Protein AF-A0A803N9C0-F1 (afdb_monomer_lite)

Radius of gyration: 42.55 Å; chains: 1; bounding box: 116×43×82 Å

Sequence (121 aa):
MSHSSYQSARPFPSKCYCGIPPKIETSWTSPNPGRRFVACKFYDAMSEKKLMRAEIGNLKQEVCLLQDQKARLVAQNEKLSKKLRCTSMDGCSPSKTGCSAVIFYAATAMLILVLAKLLVA

Structure (mmCIF, N/CA/C/O backbone):
data_AF-A0A803N9C0-F1
#
_entry.id   AF-A0A803N9C0-F1
#
loop_
_atom_site.group_PDB
_atom_site.id
_atom_site.type_symbol
_atom_site.label_atom_id
_atom_site.label_alt_id
_atom_site.label_comp_id
_atom_site.label_asym_id
_atom_site.label_entity_id
_atom_site.label_seq_id
_atom_site.pdbx_PDB_ins_code
_atom_site.Cartn_x
_atom_site.Cartn_y
_atom_site.Cartn_z
_atom_site.occupancy
_atom_site.B_iso_or_equiv
_atom_site.auth_seq_id
_atom_site.auth_comp_id
_atom_site.auth_asym_id
_atom_site.auth_atom_id
_atom_site.pdbx_PDB_model_num
ATOM 1 N N . MET A 1 1 ? 49.616 -8.079 -5.110 1.00 39.12 1 MET A N 1
ATOM 2 C CA . MET A 1 1 ? 48.848 -8.663 -6.231 1.00 39.12 1 MET A CA 1
ATOM 3 C C . MET A 1 1 ? 47.444 -8.086 -6.171 1.00 39.12 1 MET A C 1
ATOM 5 O O . MET A 1 1 ? 46.705 -8.387 -5.245 1.00 39.12 1 MET A O 1
ATOM 9 N N . SER A 1 2 ? 47.130 -7.155 -7.068 1.00 50.09 2 SER A N 1
ATOM 10 C CA . SER A 1 2 ? 45.864 -6.420 -7.074 1.00 50.09 2 SER A CA 1
ATOM 11 C C . SER A 1 2 ? 44.774 -7.307 -7.675 1.00 50.09 2 SER A C 1
ATOM 13 O O . SER A 1 2 ? 44.785 -7.564 -8.877 1.00 50.09 2 SER A O 1
ATOM 15 N N . HIS A 1 3 ? 43.858 -7.816 -6.851 1.00 47.31 3 HIS A N 1
ATOM 16 C CA . HIS A 1 3 ? 42.692 -8.553 -7.336 1.00 47.31 3 HIS A CA 1
ATOM 17 C C . HIS A 1 3 ? 41.782 -7.591 -8.109 1.00 47.31 3 HIS A C 1
ATOM 19 O O . HIS A 1 3 ? 41.046 -6.799 -7.526 1.00 47.31 3 HIS A O 1
ATOM 25 N N . SER A 1 4 ? 41.875 -7.633 -9.438 1.00 50.31 4 SER A N 1
ATOM 26 C CA . SER A 1 4 ? 40.965 -6.928 -10.334 1.00 50.31 4 SER A CA 1
ATOM 27 C C . SER A 1 4 ? 39.553 -7.489 -10.150 1.00 50.31 4 SER A C 1
ATOM 29 O O . SER A 1 4 ? 39.284 -8.647 -10.462 1.00 50.31 4 SER A O 1
ATOM 31 N N . SER A 1 5 ? 38.638 -6.664 -9.648 1.00 54.69 5 SER A N 1
ATOM 32 C CA . SER A 1 5 ? 37.219 -6.979 -9.422 1.00 54.69 5 SER A CA 1
ATOM 33 C C . SER A 1 5 ? 36.394 -7.097 -10.718 1.00 54.69 5 SER A C 1
ATOM 35 O O . SER A 1 5 ? 35.169 -7.202 -10.676 1.00 54.69 5 SER A O 1
ATOM 37 N N . TYR A 1 6 ? 37.047 -7.132 -11.883 1.00 53.75 6 TYR A N 1
ATOM 38 C CA . TYR A 1 6 ? 36.424 -7.196 -13.210 1.00 53.75 6 TYR A CA 1
ATOM 39 C C . TYR A 1 6 ? 35.845 -8.571 -13.599 1.00 53.75 6 TYR A C 1
ATOM 41 O O . TYR A 1 6 ? 35.424 -8.762 -14.736 1.00 53.75 6 TYR A O 1
ATOM 49 N N . GLN A 1 7 ? 35.766 -9.535 -12.678 1.00 48.78 7 GLN A N 1
ATOM 50 C CA . GLN A 1 7 ? 35.245 -10.883 -12.955 1.00 48.78 7 GLN A CA 1
ATOM 51 C C . GLN A 1 7 ? 33.713 -10.980 -13.133 1.00 48.78 7 GLN A C 1
ATOM 53 O O . GLN A 1 7 ? 33.197 -12.078 -13.318 1.00 48.78 7 GLN A O 1
ATOM 58 N N . SER A 1 8 ? 32.958 -9.874 -13.111 1.00 55.50 8 SER A N 1
ATOM 59 C CA . SER A 1 8 ? 31.481 -9.930 -13.091 1.00 55.50 8 SER A CA 1
ATOM 60 C C . SER A 1 8 ? 30.777 -9.617 -14.423 1.00 55.50 8 SER A C 1
ATOM 62 O O . SER A 1 8 ? 29.548 -9.589 -14.485 1.00 55.50 8 SER A O 1
ATOM 64 N N . ALA A 1 9 ? 31.508 -9.409 -15.522 1.00 62.50 9 ALA A N 1
ATOM 65 C CA . ALA A 1 9 ? 30.889 -9.206 -16.834 1.00 62.50 9 ALA A CA 1
ATOM 66 C C . ALA A 1 9 ? 30.536 -10.555 -17.486 1.00 62.50 9 ALA A C 1
ATOM 68 O O . ALA A 1 9 ? 31.190 -10.996 -18.429 1.00 62.50 9 ALA A O 1
ATOM 69 N N . ARG A 1 10 ? 29.498 -11.237 -16.978 1.00 69.50 10 ARG A N 1
ATOM 70 C CA . ARG A 1 10 ? 28.898 -12.348 -17.733 1.00 69.50 10 ARG A CA 1
ATOM 71 C C . ARG A 1 10 ? 28.405 -11.807 -19.085 1.00 69.50 10 ARG A C 1
ATOM 73 O O . ARG A 1 10 ? 27.828 -10.716 -19.106 1.00 69.50 10 ARG A O 1
ATOM 80 N N . PRO A 1 11 ? 28.603 -12.537 -20.196 1.00 74.75 11 PRO A N 1
ATOM 81 C CA . PRO A 1 11 ? 28.058 -12.130 -21.482 1.00 74.75 11 PRO A CA 1
ATOM 82 C C . PRO A 1 11 ? 26.541 -11.973 -21.372 1.00 74.75 11 PRO A C 1
ATOM 84 O O . PRO A 1 11 ? 25.862 -12.777 -20.725 1.00 74.75 11 PRO A O 1
ATOM 87 N N . PHE A 1 12 ? 26.012 -10.909 -21.973 1.00 78.62 12 PHE A N 1
ATOM 88 C CA . PHE A 1 12 ? 24.578 -10.657 -21.946 1.00 78.62 12 PHE A CA 1
ATOM 89 C C . PHE A 1 12 ? 23.834 -11.769 -22.695 1.00 78.62 12 PHE A C 1
ATOM 91 O O . PHE A 1 12 ? 24.279 -12.181 -23.771 1.00 78.62 12 PHE A O 1
ATOM 98 N N . PRO A 1 13 ? 22.702 -12.258 -22.161 1.00 84.88 13 PRO A N 1
ATOM 99 C CA . PRO A 1 13 ? 21.902 -13.246 -22.865 1.00 84.88 13 PRO A CA 1
ATOM 100 C C . PRO A 1 13 ? 21.380 -12.648 -24.176 1.00 84.88 13 PRO A C 1
ATOM 102 O O . PRO A 1 13 ? 20.912 -11.510 -24.210 1.00 84.88 13 PRO A O 1
ATOM 105 N N . SER A 1 14 ? 21.433 -13.423 -25.260 1.00 88.69 14 SER A N 1
ATOM 106 C CA . SER A 1 14 ? 20.967 -12.985 -26.584 1.00 88.69 14 SER A CA 1
ATOM 107 C C . SER A 1 14 ? 19.444 -12.827 -26.660 1.00 88.69 14 SER A C 1
ATOM 109 O O . SER A 1 14 ? 18.937 -12.113 -27.526 1.00 88.69 14 SER A O 1
ATOM 111 N N . LYS A 1 15 ? 18.708 -13.477 -25.750 1.00 92.50 15 LYS A N 1
ATOM 112 C CA . LYS A 1 15 ? 17.247 -13.436 -25.650 1.00 92.50 15 LYS A CA 1
ATOM 113 C C . LYS A 1 15 ? 16.808 -13.353 -24.192 1.00 92.50 15 LYS A C 1
ATOM 115 O O . LYS A 1 15 ? 17.401 -13.975 -23.315 1.00 92.50 15 LYS A O 1
ATOM 120 N N . CYS A 1 16 ? 15.744 -12.598 -23.949 1.00 90.81 16 CYS A N 1
ATOM 121 C CA . CYS A 1 16 ? 14.994 -12.642 -22.700 1.00 90.81 16 CYS A CA 1
ATOM 122 C C . CYS A 1 16 ? 14.101 -13.901 -22.657 1.00 90.81 16 CYS A C 1
ATOM 124 O O . CYS A 1 16 ? 13.846 -14.516 -23.692 1.00 90.81 16 CYS A O 1
ATOM 126 N N . TYR A 1 17 ? 13.558 -14.251 -21.486 1.00 89.38 17 TYR A N 1
ATOM 127 C CA . TYR A 1 17 ? 12.568 -15.329 -21.335 1.00 89.38 17 TYR A CA 1
ATOM 128 C C . TYR A 1 17 ? 11.299 -15.120 -22.178 1.00 89.38 17 TYR A C 1
ATOM 130 O O . TYR A 1 17 ? 10.628 -16.085 -22.520 1.00 89.38 17 TYR A O 1
ATOM 138 N N . CYS A 1 18 ? 10.998 -13.880 -22.578 1.00 90.69 18 CYS A N 1
ATOM 139 C CA . CYS A 1 18 ? 9.918 -13.576 -23.521 1.00 90.69 18 CYS A CA 1
ATOM 140 C C . CYS A 1 18 ? 10.272 -13.858 -24.999 1.00 90.69 18 CYS A C 1
ATOM 142 O O . CYS A 1 18 ? 9.470 -13.575 -25.882 1.00 90.69 18 CYS A O 1
ATOM 144 N N . GLY A 1 19 ? 11.480 -14.355 -25.294 1.00 93.25 19 GLY A N 1
ATOM 145 C CA . GLY A 1 19 ? 11.949 -14.692 -26.644 1.00 93.25 19 GLY A CA 1
ATOM 146 C C . GLY A 1 19 ? 12.530 -13.526 -27.455 1.00 93.25 19 GLY A C 1
ATOM 147 O O . GLY A 1 19 ? 13.128 -13.759 -28.507 1.00 93.25 19 GLY A O 1
ATOM 148 N N . ILE A 1 20 ? 12.413 -12.287 -26.969 1.00 92.94 20 ILE A N 1
ATOM 149 C CA . ILE A 1 20 ? 12.877 -11.067 -27.651 1.00 92.94 20 ILE A CA 1
ATOM 150 C C . ILE A 1 20 ? 14.264 -10.653 -27.127 1.00 92.94 20 ILE A C 1
ATOM 152 O O . ILE A 1 20 ? 14.534 -10.833 -25.932 1.00 92.94 20 ILE A O 1
ATOM 156 N N . PRO A 1 21 ? 15.153 -10.088 -27.973 1.00 92.62 21 PRO A N 1
ATOM 157 C CA . PRO A 1 21 ? 16.410 -9.511 -27.514 1.00 92.62 21 PRO A CA 1
ATOM 158 C C . PRO A 1 21 ? 16.184 -8.480 -26.402 1.00 92.62 21 PRO A C 1
ATOM 160 O O . PRO A 1 21 ? 15.270 -7.650 -26.504 1.00 92.62 21 PRO A O 1
ATOM 163 N N . PRO A 1 22 ? 16.978 -8.529 -25.325 1.00 92.31 22 PRO A N 1
ATOM 164 C CA . PRO A 1 22 ? 16.796 -7.610 -24.220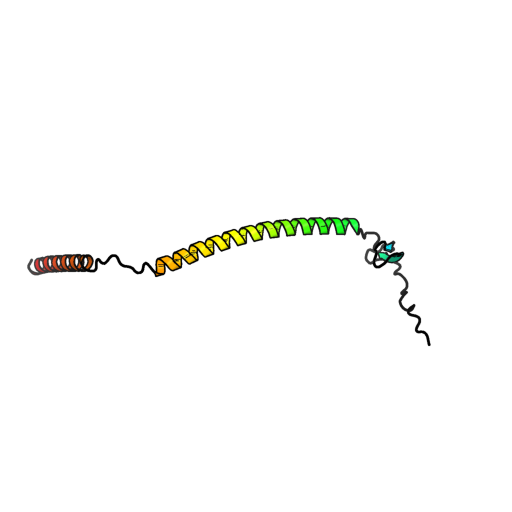 1.00 92.31 22 PRO A CA 1
ATOM 165 C C . PRO A 1 22 ? 17.211 -6.183 -24.598 1.00 92.31 22 PRO A C 1
ATOM 167 O O . PRO A 1 22 ? 18.036 -5.962 -25.486 1.00 92.31 22 PRO A O 1
ATOM 170 N N . LYS A 1 23 ? 16.661 -5.205 -23.877 1.00 90.50 23 LYS A N 1
ATOM 171 C CA . LYS A 1 23 ? 17.064 -3.800 -23.965 1.00 90.50 23 LYS A CA 1
ATOM 172 C C . LYS A 1 23 ? 18.113 -3.518 -22.893 1.00 90.50 23 LYS A C 1
ATOM 174 O O . LYS A 1 23 ? 18.004 -4.007 -21.771 1.00 90.50 23 LYS A O 1
ATOM 179 N N . ILE A 1 24 ? 19.125 -2.724 -23.231 1.00 88.62 24 ILE A N 1
ATOM 180 C CA . ILE A 1 24 ? 20.071 -2.208 -22.241 1.00 88.62 24 ILE A CA 1
ATOM 181 C C . ILE A 1 24 ? 19.565 -0.847 -21.780 1.00 88.62 24 ILE A C 1
ATOM 183 O O . ILE A 1 24 ? 19.427 0.064 -22.592 1.00 88.62 24 ILE A O 1
ATOM 187 N N . GLU A 1 25 ? 19.306 -0.726 -20.486 1.00 87.25 25 GLU A N 1
ATOM 188 C CA . GLU A 1 25 ? 18.868 0.508 -19.842 1.00 87.25 25 GLU A CA 1
ATOM 189 C C . GLU A 1 25 ? 19.988 1.079 -18.977 1.00 87.25 25 GLU A C 1
ATOM 191 O O . GLU A 1 25 ? 20.837 0.345 -18.461 1.00 87.25 25 GLU A O 1
ATOM 196 N N . THR A 1 26 ? 19.980 2.398 -18.808 1.00 88.81 26 THR A N 1
ATOM 197 C CA . THR A 1 26 ? 20.945 3.119 -17.974 1.00 88.81 26 THR A CA 1
ATOM 198 C C . THR A 1 26 ? 20.232 3.674 -16.749 1.00 88.81 26 THR A C 1
ATOM 200 O O . THR A 1 26 ? 19.196 4.326 -16.859 1.00 88.81 26 THR A O 1
ATOM 203 N N . SER A 1 27 ? 20.783 3.416 -15.566 1.00 85.56 27 SER A N 1
ATOM 204 C CA . SER A 1 27 ? 20.254 3.939 -14.311 1.00 85.56 27 SER A CA 1
ATOM 205 C C . SER A 1 27 ? 20.551 5.431 -14.171 1.00 85.56 27 SER A C 1
ATOM 207 O O . SER A 1 27 ? 21.699 5.868 -14.263 1.00 85.56 27 SER A O 1
ATOM 209 N N . TRP A 1 28 ? 19.500 6.189 -13.862 1.00 84.31 28 TRP A N 1
ATOM 210 C CA . TRP A 1 28 ? 19.550 7.614 -13.518 1.00 84.31 28 TRP A CA 1
ATOM 211 C C . TRP A 1 28 ? 19.385 7.856 -12.009 1.00 84.31 28 TRP A C 1
ATOM 213 O O . TRP A 1 28 ? 19.068 8.961 -11.577 1.00 84.31 28 TRP A O 1
ATOM 223 N N . THR A 1 29 ? 19.534 6.811 -11.189 1.00 84.62 29 THR A N 1
ATOM 224 C CA . THR A 1 29 ? 19.349 6.913 -9.735 1.00 84.62 29 THR A CA 1
ATOM 225 C C . THR A 1 29 ? 20.590 7.494 -9.056 1.00 84.62 29 THR A C 1
ATOM 227 O O . THR A 1 29 ? 21.711 7.175 -9.443 1.00 84.62 29 THR A O 1
ATOM 230 N N . SER A 1 30 ? 20.390 8.303 -8.008 1.00 90.19 30 SER A N 1
ATOM 231 C CA . SER A 1 30 ? 21.484 8.908 -7.225 1.00 90.19 30 SER A CA 1
ATOM 232 C C . SER A 1 30 ? 22.498 7.881 -6.676 1.00 90.19 30 SER A C 1
ATOM 234 O O . SER A 1 30 ? 23.696 8.117 -6.811 1.00 90.19 30 SER A O 1
ATOM 236 N N . PRO A 1 31 ? 22.083 6.702 -6.159 1.00 92.00 31 PRO A N 1
ATOM 237 C CA . PRO A 1 31 ? 23.034 5.695 -5.680 1.00 92.00 31 PRO A CA 1
ATOM 238 C C . PRO A 1 31 ? 23.789 4.948 -6.790 1.00 92.00 31 PRO A C 1
ATOM 240 O O . PRO A 1 31 ? 24.822 4.346 -6.519 1.00 92.00 31 PRO A O 1
ATOM 243 N N . ASN A 1 32 ? 23.265 4.918 -8.022 1.00 85.75 32 ASN A N 1
ATOM 244 C CA . ASN A 1 32 ? 23.837 4.142 -9.128 1.00 85.75 32 ASN A CA 1
ATOM 245 C C . ASN A 1 32 ? 23.744 4.898 -10.467 1.00 85.75 32 ASN A C 1
ATOM 247 O O . ASN A 1 32 ? 23.071 4.418 -11.388 1.00 85.75 32 ASN A O 1
ATOM 251 N N . PRO A 1 33 ? 24.386 6.065 -10.614 1.00 91.62 33 PRO A N 1
ATOM 252 C CA . PRO A 1 33 ? 24.329 6.830 -11.853 1.00 91.62 33 PRO A CA 1
ATOM 253 C C . PRO A 1 33 ? 25.116 6.119 -12.962 1.00 91.62 33 PRO A C 1
ATOM 255 O O . PRO A 1 33 ? 26.190 5.569 -12.726 1.00 91.62 33 PRO A O 1
ATOM 258 N N . GLY A 1 34 ? 24.581 6.091 -14.184 1.00 89.19 34 GLY A N 1
ATOM 259 C CA . GLY A 1 34 ? 25.285 5.581 -15.368 1.00 89.19 34 GLY A CA 1
ATOM 260 C C . GLY A 1 34 ? 25.450 4.056 -15.440 1.00 89.19 34 GLY A C 1
ATOM 261 O O . GLY A 1 34 ? 25.930 3.538 -16.450 1.00 89.19 34 GLY A O 1
ATOM 262 N N . ARG A 1 35 ? 25.030 3.305 -14.411 1.00 89.12 35 ARG A N 1
ATOM 263 C CA . ARG A 1 35 ? 25.085 1.836 -14.422 1.00 89.12 35 ARG A CA 1
ATOM 264 C C . ARG A 1 35 ? 24.138 1.289 -15.488 1.00 89.12 35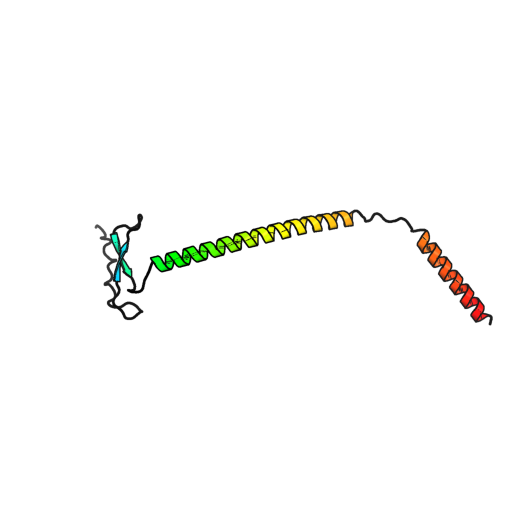 ARG A C 1
ATOM 266 O O . ARG A 1 35 ? 22.955 1.623 -15.497 1.00 89.12 35 ARG A O 1
ATOM 273 N N . ARG A 1 36 ? 24.651 0.408 -16.347 1.00 88.06 36 ARG A N 1
ATOM 274 C CA . ARG A 1 36 ? 23.872 -0.268 -17.389 1.00 88.06 36 ARG A CA 1
ATOM 275 C C . ARG A 1 36 ? 23.342 -1.601 -16.877 1.00 88.06 36 ARG A C 1
ATOM 277 O O . ARG A 1 36 ? 24.074 -2.342 -16.224 1.00 88.06 36 ARG A O 1
ATOM 284 N N . PHE A 1 37 ? 22.091 -1.909 -17.184 1.00 87.31 37 PHE A N 1
ATOM 285 C CA . PHE A 1 37 ? 21.462 -3.180 -16.841 1.00 87.31 37 PHE A CA 1
ATOM 286 C C . PHE A 1 37 ? 20.661 -3.722 -18.022 1.00 87.31 37 PHE A C 1
ATOM 288 O O . PHE A 1 37 ? 20.190 -2.979 -18.881 1.00 87.31 37 PHE A O 1
ATOM 295 N N . VAL A 1 38 ? 20.548 -5.045 -18.074 1.00 88.50 38 VAL A N 1
ATOM 296 C CA . VAL A 1 38 ? 19.755 -5.753 -19.078 1.00 88.50 38 VAL A CA 1
ATOM 297 C C . VAL A 1 38 ? 18.331 -5.856 -18.561 1.00 88.50 38 VAL A C 1
ATOM 299 O O . VAL A 1 38 ? 18.109 -6.396 -17.481 1.00 88.50 38 VAL A O 1
ATOM 302 N N . ALA A 1 39 ? 17.376 -5.359 -19.336 1.00 88.00 39 ALA A N 1
ATOM 303 C CA . ALA A 1 39 ? 15.957 -5.436 -19.033 1.00 88.00 39 ALA A CA 1
ATOM 304 C C . ALA A 1 39 ? 15.195 -6.109 -20.181 1.00 88.00 39 ALA A C 1
ATOM 306 O O . ALA A 1 39 ? 15.626 -6.123 -21.339 1.00 88.00 39 ALA A O 1
ATOM 307 N N . CYS A 1 40 ? 14.032 -6.676 -19.863 1.00 90.69 40 CYS A N 1
ATOM 308 C CA . CYS A 1 40 ? 13.087 -7.104 -20.888 1.00 90.69 40 CYS A CA 1
ATOM 309 C C . CYS A 1 40 ? 12.643 -5.886 -21.715 1.00 90.69 40 CYS A C 1
ATOM 311 O O . CYS A 1 40 ? 12.439 -4.811 -21.158 1.00 90.69 40 CYS A O 1
ATOM 313 N N . LYS A 1 41 ? 12.427 -6.046 -23.029 1.00 88.69 41 LYS A N 1
ATOM 314 C CA . LYS A 1 41 ? 11.892 -4.972 -23.891 1.00 88.69 41 LYS A CA 1
ATOM 315 C C . LYS A 1 41 ? 10.554 -4.413 -23.382 1.00 88.69 41 LYS A C 1
ATOM 317 O O . LYS A 1 41 ? 10.249 -3.252 -23.628 1.00 88.69 41 LYS A O 1
ATOM 322 N N . PHE A 1 42 ? 9.774 -5.246 -22.696 1.00 88.19 42 PHE A N 1
ATOM 323 C CA . PHE A 1 42 ? 8.465 -4.902 -22.142 1.00 88.19 42 PHE A CA 1
ATOM 324 C C . PHE A 1 42 ? 8.516 -4.387 -20.700 1.00 88.19 42 PHE A C 1
ATOM 326 O O . PHE A 1 42 ? 7.470 -4.130 -20.116 1.00 88.19 42 PHE A O 1
ATOM 333 N N . TYR A 1 43 ? 9.704 -4.274 -20.104 1.00 84.38 43 TYR A N 1
ATOM 334 C CA . TYR A 1 43 ? 9.834 -3.702 -18.772 1.00 84.38 43 TYR A CA 1
ATOM 335 C C . TYR A 1 43 ? 9.524 -2.202 -18.822 1.00 84.38 43 TYR A C 1
ATOM 337 O O . TYR A 1 43 ? 10.246 -1.441 -19.466 1.00 84.38 43 TYR A O 1
ATOM 345 N N . ASP A 1 44 ? 8.462 -1.784 -18.133 1.00 82.75 44 ASP A N 1
ATOM 346 C CA . ASP A 1 44 ? 8.085 -0.380 -17.978 1.00 82.75 44 ASP A CA 1
ATOM 347 C C . ASP A 1 44 ? 8.022 0.004 -16.494 1.00 82.75 44 ASP A C 1
ATOM 349 O O . ASP A 1 44 ? 6.998 -0.118 -15.814 1.00 82.75 44 ASP A O 1
ATOM 353 N N . ALA A 1 45 ? 9.144 0.537 -16.011 1.00 77.00 45 ALA A N 1
ATOM 354 C CA . ALA A 1 45 ? 9.304 0.990 -14.634 1.00 77.00 45 ALA A CA 1
ATOM 355 C C . ALA A 1 45 ? 8.310 2.100 -14.239 1.00 77.00 45 ALA A C 1
ATOM 357 O O . ALA A 1 45 ? 7.992 2.260 -13.057 1.00 77.00 45 ALA A O 1
ATOM 358 N N . MET A 1 46 ? 7.825 2.899 -15.198 1.00 77.06 46 MET A N 1
ATOM 359 C CA . MET A 1 46 ? 6.902 3.997 -14.907 1.00 77.06 46 MET A CA 1
ATOM 360 C C . MET A 1 46 ? 5.494 3.475 -14.643 1.00 77.06 46 MET A C 1
ATOM 362 O O . MET A 1 46 ? 4.845 3.929 -13.694 1.00 77.06 46 MET A O 1
ATOM 366 N N . SER A 1 47 ? 5.051 2.499 -15.434 1.00 81.00 47 SER A N 1
ATOM 367 C CA . SER A 1 47 ? 3.761 1.838 -15.233 1.00 81.00 47 SER A CA 1
ATOM 368 C C . SER A 1 47 ? 3.722 1.078 -13.908 1.00 81.00 47 SER A C 1
ATOM 370 O O . SER A 1 47 ? 2.783 1.264 -13.132 1.00 81.00 47 SER A O 1
ATOM 372 N N . GLU A 1 48 ? 4.779 0.330 -13.575 1.00 81.00 48 GLU A N 1
ATOM 373 C CA . GLU A 1 48 ? 4.890 -0.348 -12.275 1.00 81.00 48 GLU A CA 1
ATOM 374 C C . GLU A 1 48 ? 4.831 0.643 -11.105 1.00 81.00 48 GLU A C 1
ATOM 376 O O . GLU A 1 48 ? 4.051 0.470 -10.167 1.00 81.00 48 GLU A O 1
ATOM 381 N N . LYS A 1 49 ? 5.594 1.742 -11.171 1.00 85.31 49 LYS A N 1
ATOM 382 C CA . LYS A 1 49 ? 5.591 2.772 -10.122 1.00 85.31 49 LYS A CA 1
ATOM 383 C C . LYS A 1 49 ? 4.217 3.423 -9.953 1.00 85.31 49 LYS A C 1
ATOM 385 O O . LYS A 1 49 ? 3.837 3.756 -8.829 1.00 85.31 49 LYS A O 1
ATOM 390 N N . LYS A 1 50 ? 3.479 3.637 -11.047 1.00 88.25 50 LYS A N 1
ATOM 391 C CA . LYS A 1 50 ? 2.127 4.212 -11.013 1.00 88.25 50 LYS A CA 1
ATOM 392 C C . LYS A 1 50 ? 1.142 3.266 -10.326 1.00 88.25 50 LYS A C 1
ATOM 394 O O . LYS A 1 50 ? 0.407 3.717 -9.452 1.00 88.25 50 LYS A O 1
ATOM 399 N N . LEU A 1 51 ? 1.175 1.981 -10.674 1.00 89.50 51 LEU A N 1
ATOM 400 C CA . LEU A 1 51 ? 0.345 0.950 -10.046 1.00 89.50 51 LEU A CA 1
ATOM 401 C C . LEU A 1 51 ? 0.650 0.827 -8.551 1.00 89.50 51 LEU A C 1
ATOM 403 O O . LEU A 1 51 ? -0.261 0.914 -7.735 1.00 89.50 51 LEU A O 1
ATOM 407 N N . MET A 1 52 ? 1.932 0.754 -8.178 1.00 91.94 52 MET A N 1
ATOM 408 C CA . MET A 1 52 ? 2.336 0.706 -6.769 1.00 91.94 52 MET A CA 1
ATOM 409 C C . MET A 1 52 ? 1.859 1.934 -5.984 1.00 91.94 52 MET A C 1
ATOM 411 O O . MET A 1 52 ? 1.412 1.809 -4.848 1.00 91.94 52 MET A O 1
ATOM 415 N N . ARG A 1 53 ? 1.922 3.138 -6.570 1.00 93.19 53 ARG A N 1
ATOM 416 C CA . ARG A 1 53 ? 1.410 4.355 -5.915 1.00 93.19 53 ARG A CA 1
ATOM 417 C C . ARG A 1 53 ? -0.101 4.319 -5.712 1.00 93.19 53 ARG A C 1
ATOM 419 O O . ARG A 1 53 ? -0.556 4.774 -4.667 1.00 93.19 53 ARG A O 1
ATOM 426 N N . ALA A 1 54 ? -0.850 3.814 -6.691 1.00 95.00 54 ALA A N 1
ATOM 427 C CA . ALA A 1 54 ? -2.298 3.668 -6.581 1.00 95.00 54 ALA A CA 1
ATOM 428 C C . ALA A 1 54 ? -2.664 2.686 -5.459 1.00 95.00 54 ALA A C 1
ATOM 430 O O . ALA A 1 54 ? -3.464 3.026 -4.592 1.00 95.00 54 ALA A O 1
ATOM 431 N N . GLU A 1 55 ? -1.992 1.536 -5.408 1.00 96.06 55 GLU A N 1
ATOM 432 C CA . GLU A 1 55 ? -2.213 0.523 -4.374 1.00 96.06 55 GLU A CA 1
ATOM 433 C C . GLU A 1 55 ? -1.891 1.047 -2.968 1.00 96.06 55 GLU A C 1
ATOM 435 O O . GLU A 1 55 ? -2.684 0.897 -2.042 1.00 96.06 55 GLU A O 1
ATOM 440 N N . ILE A 1 56 ? -0.774 1.768 -2.808 1.00 97.62 56 ILE A N 1
ATOM 441 C CA . ILE A 1 56 ? -0.436 2.435 -1.539 1.00 97.62 56 ILE A CA 1
ATOM 442 C C . ILE A 1 56 ? -1.517 3.450 -1.140 1.00 97.62 56 ILE A C 1
ATOM 444 O O . ILE A 1 56 ? -1.790 3.619 0.048 1.00 97.62 56 ILE A O 1
ATOM 448 N N . GLY A 1 57 ? -2.119 4.146 -2.108 1.00 97.44 57 GLY A N 1
ATOM 449 C CA . GLY A 1 57 ? -3.242 5.051 -1.868 1.00 97.44 57 GLY A CA 1
ATOM 450 C C . GLY A 1 57 ? -4.468 4.317 -1.322 1.00 97.44 57 GLY A C 1
ATOM 451 O O . GLY A 1 57 ? -4.985 4.702 -0.273 1.00 97.44 57 GLY A O 1
ATOM 452 N N . ASN A 1 58 ? -4.871 3.229 -1.983 1.00 97.50 58 ASN A N 1
ATOM 453 C CA . ASN A 1 58 ? -6.012 2.404 -1.579 1.00 97.50 58 ASN A CA 1
ATOM 454 C C . ASN A 1 58 ? -5.817 1.823 -0.174 1.00 97.50 58 ASN A C 1
ATOM 456 O O . ASN A 1 58 ? -6.668 1.999 0.697 1.00 97.50 58 ASN A O 1
ATOM 460 N N . LEU A 1 59 ? -4.655 1.217 0.083 1.00 98.00 59 LEU A N 1
ATOM 461 C CA . LEU A 1 59 ? -4.337 0.626 1.384 1.00 98.00 59 LEU A CA 1
ATOM 462 C C . LEU A 1 59 ? -4.325 1.673 2.506 1.00 98.00 59 LEU A C 1
ATOM 464 O O . LEU A 1 59 ? -4.810 1.414 3.605 1.00 98.00 59 LEU A O 1
ATOM 468 N N . LYS A 1 60 ? -3.813 2.884 2.250 1.00 97.81 60 LYS A N 1
ATOM 469 C CA . LYS A 1 60 ? -3.866 3.981 3.233 1.00 97.81 60 LYS A CA 1
ATOM 470 C C . LYS A 1 60 ? -5.298 4.392 3.562 1.00 97.81 60 LYS A C 1
ATOM 472 O O . LYS A 1 60 ? -5.591 4.667 4.725 1.00 97.81 60 LYS A O 1
ATOM 477 N N . GLN A 1 61 ? -6.173 4.437 2.560 1.00 98.19 61 GLN A N 1
ATOM 478 C CA . GLN A 1 61 ? -7.586 4.739 2.766 1.00 98.19 61 GLN A CA 1
ATOM 479 C C . GLN A 1 61 ? -8.263 3.650 3.606 1.00 98.19 61 GLN A C 1
ATOM 481 O O . GLN A 1 61 ? -8.963 3.968 4.566 1.00 98.19 61 GLN A O 1
ATOM 486 N N . GLU A 1 62 ? -8.010 2.379 3.303 1.00 98.25 62 GLU A N 1
ATOM 487 C CA . GLU A 1 62 ? -8.556 1.256 4.067 1.00 98.25 62 GLU A CA 1
ATOM 488 C C . GLU A 1 62 ? -8.087 1.270 5.529 1.00 98.25 62 GLU A C 1
ATOM 490 O O . GLU A 1 62 ? -8.903 1.147 6.443 1.00 98.25 62 GLU A O 1
ATOM 495 N N . VAL A 1 63 ? -6.796 1.520 5.774 1.00 98.44 63 VAL A N 1
ATOM 496 C CA . VAL A 1 63 ? -6.251 1.656 7.135 1.00 98.44 63 VAL A CA 1
ATOM 497 C C . VAL A 1 63 ? -6.950 2.773 7.907 1.00 98.44 63 VAL A C 1
ATOM 499 O O . VAL A 1 63 ? -7.273 2.581 9.078 1.00 98.44 63 VAL A O 1
ATOM 502 N N . CYS A 1 64 ? -7.224 3.912 7.267 1.00 98.06 64 CYS A N 1
ATOM 503 C CA . CYS A 1 64 ? -7.949 5.014 7.898 1.00 98.06 64 CYS A CA 1
ATOM 504 C C . CYS A 1 64 ? -9.362 4.579 8.329 1.00 98.06 64 CYS A C 1
ATOM 506 O O . CYS A 1 64 ? -9.743 4.748 9.487 1.00 98.06 64 CYS A O 1
ATOM 508 N N . LEU A 1 65 ? -10.102 3.910 7.440 1.00 98.06 65 LEU A N 1
ATOM 509 C CA . LEU A 1 65 ? -11.449 3.413 7.737 1.00 98.06 65 LEU A CA 1
ATOM 510 C C . LEU A 1 65 ? -11.460 2.365 8.859 1.00 98.06 65 LEU A C 1
ATOM 512 O O . LEU A 1 65 ? -12.320 2.405 9.745 1.00 98.06 65 LEU A O 1
ATOM 516 N N . LEU A 1 66 ? -10.505 1.434 8.846 1.00 98.31 66 LEU A N 1
ATOM 517 C CA . LEU A 1 66 ? -10.384 0.397 9.871 1.00 98.31 66 LEU A CA 1
ATOM 518 C C . LEU A 1 66 ? -9.993 0.980 11.234 1.00 98.31 66 LEU A C 1
ATOM 520 O O . LEU A 1 66 ? -10.504 0.537 12.265 1.00 98.31 66 LEU A O 1
ATOM 524 N N . GLN A 1 67 ? -9.127 1.995 11.262 1.00 98.12 67 GLN A N 1
ATOM 525 C CA . GLN A 1 67 ? -8.776 2.705 12.493 1.00 98.12 67 GLN A CA 1
ATOM 526 C C . GLN A 1 67 ? -9.992 3.407 13.106 1.00 98.12 67 GLN A C 1
ATOM 528 O O . GLN A 1 67 ? -10.223 3.279 14.311 1.00 98.12 67 GLN A O 1
ATOM 533 N N . ASP A 1 68 ? -10.824 4.047 12.286 1.00 98.12 68 ASP A N 1
ATOM 534 C CA . ASP A 1 68 ? -12.068 4.670 12.742 1.00 98.12 68 ASP A CA 1
ATOM 535 C C . ASP A 1 68 ? -13.056 3.644 13.309 1.00 98.12 68 ASP A C 1
ATOM 537 O O . ASP A 1 68 ? -13.683 3.861 14.350 1.00 98.12 68 ASP A O 1
ATOM 541 N N . GLN A 1 69 ? -13.204 2.495 12.642 1.00 98.25 69 GLN A N 1
ATOM 542 C CA . GLN A 1 69 ? -14.042 1.404 13.142 1.00 98.25 69 GLN A CA 1
ATOM 543 C C . GLN A 1 69 ? -13.524 0.863 14.477 1.00 98.25 69 GLN A C 1
ATOM 545 O O . GLN A 1 69 ? -14.310 0.681 15.411 1.00 98.25 69 GLN A O 1
ATOM 550 N N . LYS A 1 70 ? -12.207 0.672 14.602 1.00 98.44 70 LYS A N 1
ATOM 551 C CA . LYS A 1 70 ? -11.569 0.254 15.852 1.00 98.44 70 LYS A CA 1
ATOM 552 C C . LYS A 1 70 ? -11.850 1.251 16.975 1.00 98.44 70 LYS A C 1
ATOM 554 O O . LYS A 1 70 ? -12.235 0.826 18.060 1.00 98.44 70 LYS A O 1
ATOM 559 N N . ALA A 1 71 ? -11.720 2.553 16.722 1.00 98.19 71 ALA A N 1
ATOM 560 C CA . ALA A 1 71 ? -12.008 3.588 17.715 1.00 98.19 71 ALA A CA 1
ATOM 561 C C . ALA A 1 71 ? -13.468 3.532 18.202 1.00 98.19 71 ALA A C 1
ATOM 563 O O . ALA A 1 71 ? -13.726 3.577 19.407 1.00 98.19 71 ALA A O 1
ATOM 564 N N . ARG A 1 72 ? -14.427 3.343 17.283 1.00 97.75 72 ARG A N 1
ATOM 565 C CA . ARG A 1 72 ? -15.852 3.180 17.627 1.00 97.75 72 ARG A CA 1
ATOM 566 C C . ARG A 1 72 ? -16.103 1.951 18.501 1.00 97.75 72 ARG A C 1
ATOM 568 O O . ARG A 1 72 ? -16.804 2.054 19.508 1.00 97.75 72 ARG A O 1
ATOM 575 N N . LEU A 1 73 ? -15.524 0.806 18.144 1.00 97.94 73 LEU A N 1
ATOM 576 C CA . LEU A 1 73 ? -15.675 -0.432 18.914 1.00 97.94 73 LEU A CA 1
ATOM 577 C C . LEU A 1 73 ? -15.022 -0.335 20.297 1.00 97.94 73 LEU A C 1
ATOM 579 O O . LEU A 1 73 ? -15.601 -0.795 21.277 1.00 97.94 73 LEU A O 1
ATOM 583 N N . VAL A 1 74 ? -13.860 0.315 20.407 1.00 98.19 74 VAL A N 1
ATOM 584 C CA . VAL A 1 74 ? -13.206 0.572 21.700 1.00 98.19 74 VAL A CA 1
ATOM 585 C C . VAL A 1 74 ? -14.108 1.418 22.601 1.00 98.19 74 VAL A C 1
ATOM 587 O O . VAL A 1 74 ? -14.348 1.035 23.745 1.00 98.19 74 VAL A O 1
ATOM 590 N N . ALA A 1 75 ? -14.703 2.493 22.080 1.00 97.25 75 ALA A N 1
ATOM 591 C CA . ALA A 1 75 ? -15.634 3.321 22.847 1.00 97.25 75 ALA A CA 1
ATOM 592 C C . ALA A 1 75 ? -16.879 2.538 23.316 1.00 97.25 75 ALA A C 1
ATOM 594 O O . ALA A 1 75 ? -17.350 2.711 24.445 1.00 97.25 75 ALA A O 1
ATOM 595 N N . GLN A 1 76 ? -17.411 1.643 22.475 1.00 97.12 76 GLN A N 1
ATOM 596 C CA . GLN A 1 76 ? -18.517 0.760 22.861 1.00 97.12 76 GLN A CA 1
ATOM 597 C C . GLN A 1 76 ? -18.105 -0.234 23.951 1.00 97.12 76 GLN A C 1
ATOM 599 O O . GLN A 1 76 ? -18.842 -0.401 24.926 1.00 97.12 76 GLN A O 1
ATOM 604 N N . ASN A 1 77 ? -16.923 -0.838 23.832 1.00 95.50 77 ASN A N 1
ATOM 605 C CA . ASN A 1 77 ? -16.382 -1.756 24.832 1.00 95.50 77 ASN A CA 1
ATOM 606 C C . ASN A 1 77 ? -16.170 -1.072 26.181 1.00 95.50 77 ASN A C 1
ATOM 608 O O . ASN A 1 77 ? -16.537 -1.630 27.213 1.00 95.50 77 ASN A O 1
ATOM 612 N N . GLU A 1 78 ? -15.656 0.156 26.203 1.00 97.19 78 GLU A N 1
ATOM 613 C CA . GLU A 1 78 ? -15.539 0.927 27.441 1.00 97.19 78 GLU A CA 1
ATOM 614 C C . GLU A 1 78 ? -16.906 1.211 28.072 1.00 97.19 78 GLU A C 1
ATOM 616 O O . GLU A 1 78 ? -17.071 1.073 29.287 1.00 97.19 78 GLU A O 1
ATOM 621 N N . LYS A 1 79 ? -17.911 1.568 27.262 1.00 95.88 79 LYS A N 1
ATOM 622 C CA . LYS A 1 79 ? -19.278 1.822 27.739 1.00 95.88 79 LYS A CA 1
ATOM 623 C C . LYS A 1 79 ? -19.918 0.561 28.322 1.00 95.88 79 LYS A C 1
ATOM 625 O O . LYS A 1 79 ? -20.535 0.631 29.383 1.00 95.88 79 LYS A O 1
ATOM 630 N N . LEU A 1 80 ? -19.765 -0.581 27.653 1.00 94.94 80 LEU A N 1
ATOM 631 C CA . LEU A 1 80 ? -20.262 -1.875 28.129 1.00 94.94 80 LEU A CA 1
ATOM 632 C C . LEU A 1 80 ? -19.518 -2.334 29.387 1.00 94.94 80 LEU A C 1
ATOM 634 O O . LEU A 1 80 ? -20.156 -2.732 30.357 1.00 94.94 80 LEU A O 1
ATOM 638 N N . SER A 1 81 ? -18.194 -2.189 29.425 1.00 93.00 81 SER A N 1
ATOM 639 C CA . SER A 1 81 ? -17.380 -2.493 30.607 1.00 93.00 81 SER A CA 1
ATOM 640 C C . SER A 1 81 ? -17.774 -1.639 31.819 1.00 93.00 81 SER A C 1
ATOM 642 O O . SER A 1 81 ? -17.829 -2.138 32.943 1.00 93.00 81 SER A O 1
ATOM 644 N N . LYS A 1 82 ? -18.084 -0.350 31.620 1.00 93.06 82 LYS A N 1
ATOM 645 C CA . LYS A 1 82 ? -18.615 0.516 32.687 1.00 93.06 82 LYS A CA 1
ATOM 646 C C . LYS A 1 82 ? -19.991 0.048 33.162 1.00 93.06 82 LYS A C 1
ATOM 648 O O . LYS A 1 82 ? -20.192 -0.063 34.364 1.00 93.06 82 LYS A O 1
ATOM 653 N N . LYS A 1 83 ? -20.905 -0.287 32.240 1.00 92.00 83 LYS A N 1
ATOM 654 C CA . LYS A 1 83 ? -22.229 -0.834 32.588 1.00 92.00 83 LYS A CA 1
ATOM 655 C C . LYS A 1 83 ? -22.121 -2.103 33.431 1.00 92.00 83 LYS A C 1
ATOM 657 O O . LYS A 1 83 ? -22.776 -2.171 34.460 1.00 92.00 83 LYS A O 1
ATOM 662 N N . LEU A 1 84 ? -21.261 -3.046 33.036 1.00 87.31 84 LEU A N 1
ATOM 663 C CA . LEU A 1 84 ? -21.021 -4.283 33.788 1.00 87.31 84 LEU A CA 1
ATOM 664 C C . LEU A 1 84 ? -20.507 -4.008 35.209 1.00 87.31 84 LEU A C 1
ATOM 666 O O . LEU A 1 84 ? -20.963 -4.638 36.162 1.00 87.31 84 LEU A O 1
ATOM 670 N N . ARG A 1 85 ? -19.599 -3.034 35.367 1.00 84.12 85 ARG A N 1
ATOM 671 C CA . ARG A 1 85 ? -19.111 -2.603 36.687 1.00 84.12 85 ARG A CA 1
ATOM 672 C C . ARG A 1 85 ? -20.217 -1.998 37.555 1.00 84.12 85 ARG A C 1
ATOM 674 O O . ARG A 1 85 ? -20.284 -2.328 38.732 1.00 84.12 85 ARG A O 1
ATOM 681 N N . CYS A 1 86 ? -21.100 -1.174 36.990 1.00 71.25 86 CYS A N 1
ATOM 682 C CA .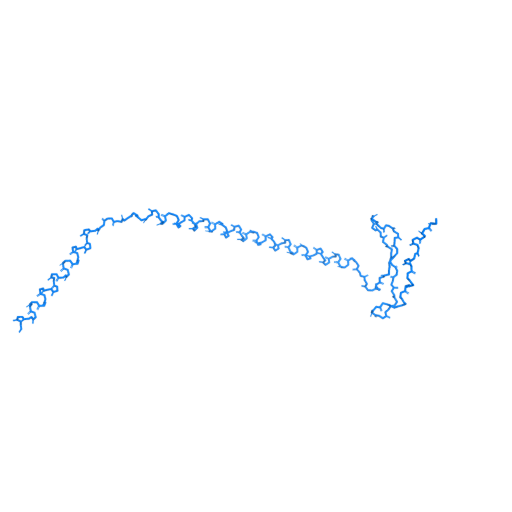 CYS A 1 86 ? -22.238 -0.609 37.724 1.00 71.25 86 CYS A CA 1
ATOM 683 C C . CYS A 1 86 ? -23.264 -1.684 38.115 1.00 71.25 86 CYS A C 1
ATOM 685 O O . CYS A 1 86 ? -23.661 -1.745 39.271 1.00 71.25 86 CYS A O 1
ATOM 687 N N . THR A 1 87 ? -23.609 -2.608 37.212 1.00 68.38 87 THR A N 1
ATOM 688 C CA . THR A 1 87 ? -24.537 -3.711 37.530 1.00 68.38 87 THR A CA 1
ATOM 689 C C . THR A 1 87 ? -23.982 -4.689 38.568 1.00 68.38 87 THR A C 1
ATOM 691 O O . THR A 1 87 ? -24.757 -5.343 39.253 1.00 68.38 87 THR A O 1
ATOM 694 N N . SER A 1 88 ? -22.655 -4.778 38.724 1.00 57.03 88 SER A N 1
ATOM 695 C CA . SER A 1 88 ? -22.025 -5.549 39.805 1.00 57.03 88 SER A CA 1
ATOM 696 C C . SER A 1 88 ? -22.111 -4.856 41.172 1.00 57.03 88 SER A C 1
ATOM 698 O O . SER A 1 88 ? -21.944 -5.532 42.185 1.00 57.03 88 SER A O 1
ATOM 700 N N . MET A 1 89 ? -22.340 -3.537 41.218 1.00 53.12 89 MET A N 1
ATOM 701 C CA . MET A 1 89 ? -22.559 -2.782 42.461 1.00 53.12 89 MET A CA 1
ATOM 702 C C . MET A 1 89 ? -24.050 -2.594 42.787 1.00 53.12 89 MET A C 1
ATOM 704 O O . MET A 1 89 ? -24.383 -2.360 43.944 1.00 53.12 89 MET A O 1
ATOM 708 N N . ASP A 1 90 ? -24.942 -2.834 41.820 1.00 47.62 90 ASP A N 1
ATOM 709 C CA . ASP A 1 90 ? -26.396 -2.940 42.016 1.00 47.62 90 ASP A CA 1
ATOM 710 C C . ASP A 1 90 ? -26.847 -4.369 42.373 1.00 47.62 90 ASP A C 1
ATOM 712 O O . ASP A 1 90 ? -27.970 -4.793 42.103 1.00 47.62 90 ASP A O 1
ATOM 716 N N . GLY A 1 91 ? -25.999 -5.088 43.109 1.00 46.84 91 GLY A N 1
ATOM 717 C CA . GLY A 1 91 ? -26.451 -6.070 44.092 1.00 46.84 91 GLY A CA 1
ATOM 718 C C . GLY A 1 91 ? -27.020 -5.389 45.344 1.00 46.84 91 GLY A C 1
ATOM 719 O O . GLY A 1 91 ? -26.802 -5.873 46.448 1.00 46.84 91 GLY A O 1
ATOM 720 N N . CYS A 1 92 ? -27.705 -4.249 45.201 1.00 42.12 92 CYS A N 1
ATOM 721 C CA . CYS A 1 92 ? -28.501 -3.649 46.261 1.00 42.12 92 CYS A CA 1
ATOM 722 C C . CYS A 1 92 ? -29.975 -3.892 45.929 1.00 42.12 92 CYS A C 1
ATOM 724 O O . CYS A 1 92 ? -30.601 -3.227 45.107 1.00 42.12 92 CYS A O 1
ATOM 726 N N . SER A 1 93 ? -30.479 -4.947 46.555 1.00 47.91 93 SER A N 1
ATOM 727 C CA . SER A 1 93 ? -31.871 -5.366 46.666 1.00 47.91 93 SER A CA 1
ATOM 728 C C . SER A 1 93 ? -32.893 -4.220 46.725 1.00 47.91 93 SER A C 1
ATOM 730 O O . SER A 1 93 ? -32.712 -3.310 47.536 1.00 47.91 93 SER A O 1
ATOM 732 N N . PRO A 1 94 ? -34.087 -4.346 46.113 1.00 44.78 94 PRO A N 1
ATOM 733 C CA . PRO A 1 94 ? -35.276 -3.977 46.854 1.00 44.78 94 PRO A CA 1
ATOM 734 C C . PRO A 1 94 ? -35.442 -5.027 47.957 1.00 44.78 94 PRO A C 1
ATOM 736 O O . PRO A 1 94 ? -35.824 -6.171 47.704 1.00 44.78 94 PRO A O 1
ATOM 739 N N . SER A 1 95 ? -35.119 -4.655 49.191 1.00 49.62 95 SER A N 1
ATOM 740 C CA . SER A 1 95 ? -35.568 -5.364 50.382 1.00 49.62 95 SER A CA 1
ATOM 741 C C . SER A 1 95 ? -37.101 -5.473 50.348 1.00 49.62 95 SER A C 1
ATOM 743 O O . SER A 1 95 ? -37.840 -4.601 50.788 1.00 49.62 95 SER A O 1
ATOM 745 N N . LYS A 1 96 ? -37.611 -6.567 49.780 1.00 50.16 96 LYS A N 1
ATOM 746 C CA . LYS A 1 96 ? -38.990 -7.042 49.959 1.00 50.16 96 LYS A CA 1
ATOM 747 C C . LYS A 1 96 ? -38.985 -8.518 50.344 1.00 50.16 96 LYS A C 1
ATOM 749 O O . LYS A 1 96 ? -39.790 -9.307 49.860 1.00 50.16 96 LYS A O 1
ATOM 754 N N . THR A 1 97 ? -38.107 -8.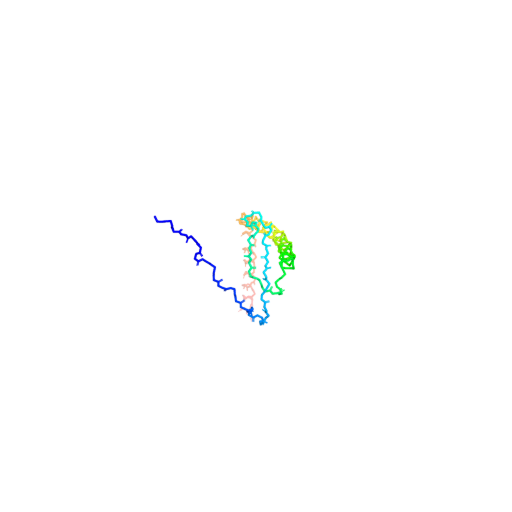895 51.267 1.00 49.41 97 THR A N 1
ATOM 755 C CA . THR A 1 97 ? -38.132 -10.216 51.912 1.00 49.41 97 THR A CA 1
ATOM 756 C C . THR A 1 97 ? -39.369 -10.432 52.798 1.00 49.41 97 THR A C 1
ATOM 758 O O . THR A 1 97 ? -39.615 -11.556 53.214 1.00 49.41 97 THR A O 1
ATOM 761 N N . GLY A 1 98 ? -40.214 -9.414 53.015 1.00 51.34 98 GLY A N 1
ATOM 762 C CA . GLY A 1 98 ? -41.511 -9.570 53.689 1.00 51.34 98 GLY A CA 1
ATOM 763 C C . GLY A 1 98 ? -42.704 -9.870 52.770 1.00 51.34 98 GLY A C 1
ATOM 764 O O . GLY A 1 98 ? -43.659 -10.499 53.203 1.00 51.34 98 GLY A O 1
ATOM 765 N N . CYS A 1 99 ? -42.683 -9.454 51.498 1.00 50.84 99 CYS A N 1
ATOM 766 C CA . CYS A 1 99 ? -43.884 -9.519 50.649 1.00 50.84 99 CYS A CA 1
ATOM 767 C C . CYS A 1 99 ? -44.047 -10.888 49.965 1.00 50.84 99 CYS A C 1
ATOM 769 O O . CYS A 1 99 ? -45.156 -11.397 49.849 1.00 50.84 99 CYS A O 1
ATOM 771 N N . SER A 1 100 ? -42.932 -11.525 49.589 1.00 59.00 100 SER A N 1
ATOM 772 C CA . SER A 1 100 ? -42.949 -12.859 48.972 1.00 59.00 100 SER A CA 1
ATOM 773 C C . SER A 1 100 ? -43.449 -13.930 49.946 1.00 59.00 100 SER A C 1
ATOM 775 O O . SER A 1 100 ? -44.354 -14.691 49.615 1.00 59.00 100 SER A O 1
ATOM 777 N N . ALA A 1 101 ? -42.950 -13.934 51.187 1.00 65.00 101 ALA A N 1
ATOM 778 C CA . ALA A 1 101 ? -43.359 -14.910 52.196 1.00 65.00 101 ALA A CA 1
ATOM 779 C C . ALA A 1 101 ? -44.864 -14.834 52.504 1.00 65.00 101 ALA A C 1
ATOM 781 O O . ALA A 1 101 ? -45.519 -15.867 52.573 1.00 65.00 101 ALA A O 1
ATOM 782 N N . VAL A 1 102 ? -45.433 -13.627 52.614 1.00 71.94 102 VAL A N 1
ATOM 783 C CA . VAL A 1 102 ? -46.876 -13.436 52.857 1.00 71.94 102 VAL A CA 1
ATOM 784 C C . VAL A 1 102 ? -47.716 -13.992 51.705 1.00 71.94 102 VAL A C 1
ATOM 786 O O . VAL A 1 102 ? -48.723 -14.649 51.955 1.00 71.94 102 VAL A O 1
ATOM 789 N N . ILE A 1 103 ? -47.286 -13.798 50.454 1.00 77.31 103 ILE A N 1
ATOM 790 C CA . ILE A 1 103 ? -47.976 -14.350 49.278 1.00 77.31 103 ILE A CA 1
ATOM 791 C C . ILE A 1 103 ? -47.893 -15.883 49.273 1.00 77.31 103 ILE A C 1
ATOM 793 O O . ILE A 1 103 ? -48.903 -16.545 49.035 1.00 77.31 103 ILE A O 1
ATOM 797 N N . PHE A 1 104 ? -46.729 -16.455 49.596 1.00 80.81 104 PHE A N 1
ATOM 798 C CA . PHE A 1 104 ? -46.567 -17.906 49.712 1.00 80.81 104 PHE A CA 1
ATOM 799 C C . PHE A 1 104 ? -47.434 -18.499 50.830 1.00 80.81 104 PHE A C 1
ATOM 801 O O . PHE A 1 104 ? -48.137 -19.473 50.577 1.00 80.81 104 PHE A O 1
ATOM 808 N N . TYR A 1 105 ? -47.451 -17.905 52.028 1.00 85.31 105 TYR A N 1
ATOM 809 C CA . TYR A 1 105 ? -48.282 -18.379 53.142 1.00 85.31 105 TYR A CA 1
ATOM 810 C C . TYR A 1 105 ? -49.783 -18.232 52.867 1.00 85.31 105 TYR A C 1
ATOM 812 O O . TYR A 1 105 ? -50.560 -19.115 53.222 1.00 85.31 105 TYR A O 1
ATOM 820 N N . ALA A 1 106 ? -50.204 -17.154 52.202 1.00 86.19 106 ALA A N 1
ATOM 821 C CA . ALA A 1 106 ? -51.599 -16.984 51.807 1.00 86.19 106 ALA A CA 1
ATOM 822 C C . ALA A 1 106 ? -52.021 -18.034 50.763 1.00 86.19 106 ALA A C 1
ATOM 824 O O . ALA A 1 106 ? -53.086 -18.637 50.891 1.00 86.19 106 ALA A O 1
ATOM 825 N N . ALA A 1 107 ? -51.177 -18.299 49.761 1.00 89.00 107 ALA A N 1
ATOM 826 C CA . ALA A 1 107 ? -51.457 -19.299 48.733 1.00 89.00 107 ALA A CA 1
ATOM 827 C C . ALA A 1 107 ? -51.505 -20.725 49.306 1.00 89.00 107 ALA A C 1
ATOM 829 O O . ALA A 1 107 ? -52.406 -21.494 48.967 1.00 89.00 107 ALA A O 1
ATOM 830 N N . THR A 1 108 ? -50.581 -21.076 50.207 1.00 90.31 108 THR A N 1
ATOM 831 C CA . THR A 1 108 ? -50.574 -22.397 50.851 1.00 90.31 108 THR A CA 1
ATOM 832 C C . THR A 1 108 ? -51.754 -22.574 51.802 1.00 90.31 108 THR A C 1
ATOM 834 O O . THR A 1 108 ? -52.393 -23.622 51.766 1.00 90.31 108 THR A O 1
ATOM 837 N N . ALA A 1 109 ? -52.116 -21.554 52.586 1.00 92.25 109 ALA A N 1
ATOM 838 C CA . ALA A 1 109 ? -53.298 -21.599 53.447 1.00 92.25 109 ALA A CA 1
ATOM 839 C C . ALA A 1 109 ? -54.595 -21.786 52.640 1.00 92.25 109 ALA A C 1
ATOM 841 O O . ALA A 1 109 ? -55.428 -22.618 52.997 1.00 92.25 109 ALA A O 1
ATOM 842 N N . MET A 1 110 ? -54.746 -21.076 51.516 1.00 91.62 110 MET A N 1
ATOM 843 C CA . MET A 1 110 ? -55.902 -21.239 50.628 1.00 91.62 110 MET A CA 1
ATOM 844 C C . MET A 1 110 ? -55.964 -22.641 50.015 1.00 91.62 110 MET A C 1
ATOM 846 O O . MET A 1 110 ? -57.039 -23.236 49.967 1.00 91.62 110 MET A O 1
ATOM 850 N N . LEU A 1 111 ? -54.824 -23.204 49.603 1.00 92.88 111 LEU A N 1
ATOM 851 C CA . LEU A 1 111 ? -54.762 -24.569 49.080 1.00 92.88 111 LEU A CA 1
ATOM 852 C C . LEU A 1 111 ? -55.167 -25.603 50.141 1.00 92.88 111 LEU A C 1
ATOM 854 O O . LEU A 1 111 ? -55.956 -26.499 49.850 1.00 92.88 111 LEU A O 1
ATOM 858 N N . ILE A 1 112 ? -54.685 -25.453 51.379 1.00 94.25 112 ILE A N 1
ATOM 859 C CA . ILE A 1 112 ? -55.046 -26.337 52.497 1.00 94.25 112 ILE A CA 1
ATOM 860 C C . ILE A 1 112 ? -56.552 -26.271 52.776 1.00 94.25 112 ILE A C 1
ATOM 862 O O . ILE A 1 112 ? -57.181 -27.312 52.947 1.00 94.25 112 ILE A O 1
ATOM 866 N N . LEU A 1 113 ? -57.153 -25.076 52.772 1.00 91.56 113 LEU A N 1
ATOM 867 C CA . LEU A 1 113 ? -58.596 -24.912 52.983 1.00 91.56 113 LEU A CA 1
ATOM 868 C C . LEU A 1 113 ? -59.432 -25.568 51.876 1.00 91.56 113 LEU A C 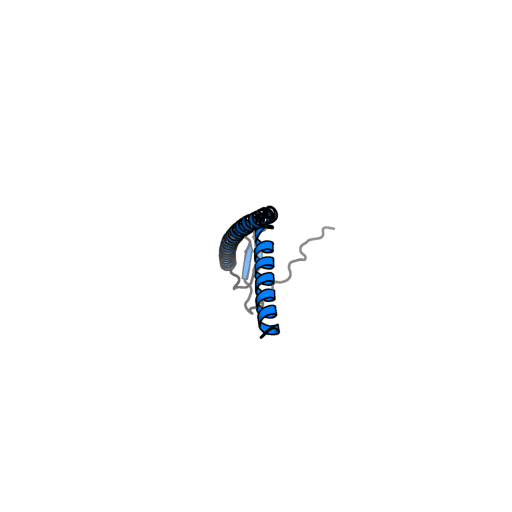1
ATOM 870 O O . LEU A 1 113 ? -60.461 -26.179 52.165 1.00 91.56 113 LEU A O 1
ATOM 874 N N . VAL A 1 114 ? -58.993 -25.468 50.618 1.00 93.94 114 VAL A N 1
ATOM 875 C CA . VAL A 1 114 ? -59.659 -26.127 49.484 1.00 93.94 114 VAL A CA 1
ATOM 876 C C . VAL A 1 114 ? -59.563 -27.647 49.608 1.00 93.94 114 VAL A C 1
ATOM 878 O O . VAL A 1 114 ? -60.575 -28.331 49.477 1.00 93.94 114 VAL A O 1
ATOM 881 N N . LEU A 1 115 ? -58.381 -28.180 49.927 1.00 92.81 115 LEU A N 1
ATOM 882 C CA . LEU A 1 115 ? -58.182 -29.619 50.122 1.00 92.81 115 LEU A CA 1
ATOM 883 C C . LEU A 1 115 ? -58.979 -30.155 51.318 1.00 92.81 115 LEU A C 1
ATOM 885 O O . LEU A 1 115 ? -59.603 -31.205 51.210 1.00 92.8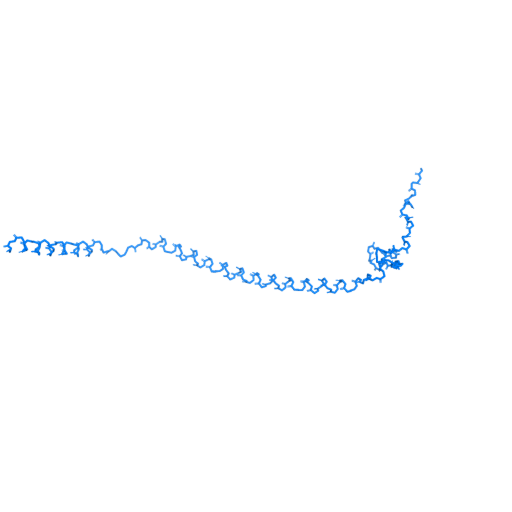1 115 LEU A O 1
ATOM 889 N N . ALA A 1 116 ? -59.027 -29.416 52.428 1.00 92.44 116 ALA A N 1
ATOM 890 C CA . ALA A 1 116 ? -59.822 -29.788 53.595 1.00 92.44 116 ALA A CA 1
ATOM 891 C C . ALA A 1 116 ? -61.323 -29.855 53.268 1.00 92.44 116 ALA A C 1
ATOM 893 O O . ALA A 1 116 ? -62.002 -30.773 53.717 1.00 92.44 116 ALA A O 1
ATOM 894 N N . LYS A 1 117 ? -61.843 -28.932 52.446 1.00 89.44 117 LYS A N 1
ATOM 895 C CA . LYS A 1 117 ? -63.236 -28.999 51.981 1.00 89.44 117 LYS A CA 1
ATOM 896 C C . LYS A 1 117 ? -63.502 -30.160 51.023 1.00 89.44 117 LYS A C 1
ATOM 898 O O . LYS A 1 117 ? -64.592 -30.711 51.072 1.00 89.44 117 LYS A O 1
ATOM 903 N N . LEU A 1 118 ? -62.537 -30.532 50.182 1.00 87.38 118 LEU A N 1
ATOM 904 C CA . LEU A 1 118 ? -62.666 -31.667 49.259 1.00 87.38 118 LEU A CA 1
ATOM 905 C C . LEU A 1 118 ? -62.556 -33.032 49.951 1.00 87.38 118 LEU A C 1
ATOM 907 O O . LEU A 1 118 ? -63.044 -34.011 49.410 1.00 87.38 118 LEU A O 1
ATOM 911 N N . LEU A 1 119 ? -61.913 -33.107 51.119 1.00 85.00 119 LEU A N 1
ATOM 912 C CA . LEU A 1 119 ? -61.792 -34.344 51.902 1.00 85.00 119 LEU A CA 1
ATOM 913 C C . LEU A 1 119 ? -62.982 -34.596 52.842 1.00 85.00 119 LEU A C 1
ATOM 915 O O . LEU A 1 119 ? -63.125 -35.703 53.352 1.00 85.00 119 LEU A O 1
ATOM 919 N N . VAL A 1 120 ? -63.795 -33.570 53.107 1.00 79.31 120 VAL A N 1
ATOM 920 C CA . VAL A 1 120 ? -64.979 -33.638 53.986 1.00 79.31 120 VAL A CA 1
ATOM 921 C C . VAL A 1 120 ? -66.294 -33.668 53.179 1.00 79.31 120 VAL A C 1
ATOM 923 O O . VAL A 1 120 ? -67.356 -33.884 53.760 1.00 79.31 120 VAL A O 1
ATOM 926 N N . ALA A 1 121 ? -66.230 -33.470 51.857 1.00 58.88 121 ALA A N 1
ATOM 927 C CA . ALA A 1 121 ? -67.341 -33.628 50.913 1.00 58.88 121 ALA A CA 1
ATOM 928 C C . ALA A 1 121 ? -67.334 -35.029 50.287 1.00 58.88 121 ALA A C 1
ATOM 930 O O . ALA A 1 121 ? -68.442 -35.559 50.055 1.00 58.88 121 ALA A O 1
#

Secondary structure (DSSP, 8-state):
-----GGG-PPPPSS-TTSSPPEEEEEEETTEEEEEEEE-TT--HHHHHHHHHHHHHHHHHHHHHHHHHHHHHHHHHHHHHHHHHHHHH-------TTHHHHHHHHHHHHHHHHHHHHHH-

Organism: Chenopodium quinoa (NCBI:txid63459)

Foldseek 3Di:
DDPDPPPPCDPDDCADPVRHGWDWDADCDPVGHRDIDTHHPPDDPVVVVVVVVVVVVVVVVVVVVVVVVVVVVVVVVVVVVVVVVVVVVPPPDPPPPPPVVVVVVVVVVVVVVVVVVVVVD

pLDDT: mean 82.23, std 16.76, range [39.12, 98.44]